Protein AF-A0A367LVX8-F1 (afdb_monomer_lite)

Structure (mmCIF, N/CA/C/O backbone):
data_AF-A0A367LVX8-F1
#
_entry.id   AF-A0A367LVX8-F1
#
loop_
_atom_site.group_PDB
_atom_site.id
_atom_site.type_symbol
_atom_site.label_atom_id
_atom_site.label_alt_id
_atom_site.label_comp_id
_atom_site.label_asym_id
_atom_site.label_entity_id
_atom_site.label_seq_id
_atom_site.pdbx_PDB_ins_code
_atom_site.Cartn_x
_atom_site.Cartn_y
_atom_site.Cartn_z
_atom_site.occupancy
_atom_site.B_iso_or_equiv
_atom_site.auth_seq_id
_atom_site.auth_comp_id
_atom_site.auth_asym_id
_atom_site.auth_atom_id
_atom_site.pdbx_PDB_model_num
ATOM 1 N N . CYS A 1 1 ? 41.891 -5.642 -25.400 1.00 58.78 1 CYS A N 1
ATOM 2 C CA . CYS A 1 1 ? 41.069 -6.396 -26.370 1.00 58.78 1 CYS A CA 1
ATOM 3 C C . CYS A 1 1 ? 39.746 -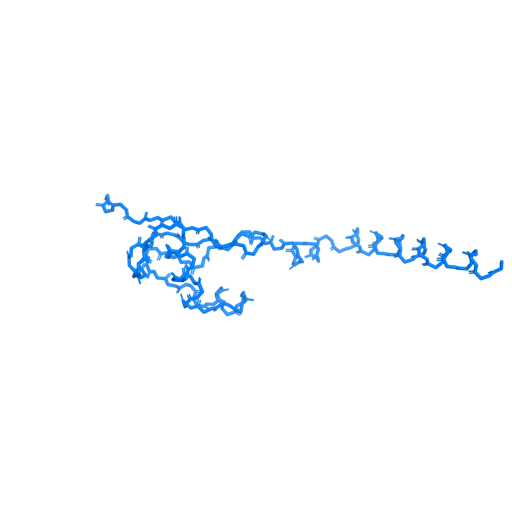6.899 -25.773 1.00 58.78 1 CYS A C 1
ATOM 5 O O . CYS A 1 1 ? 38.710 -6.458 -26.244 1.00 58.78 1 CYS A O 1
ATOM 7 N N . ILE A 1 2 ? 39.722 -7.752 -24.731 1.00 61.28 2 ILE A N 1
ATOM 8 C CA . ILE A 1 2 ? 38.455 -8.139 -24.051 1.00 61.28 2 ILE A CA 1
ATOM 9 C C . ILE A 1 2 ? 37.841 -6.976 -23.254 1.00 61.28 2 ILE A C 1
ATOM 11 O O . ILE A 1 2 ? 36.637 -6.752 -23.315 1.00 61.28 2 ILE A O 1
ATOM 15 N N . ARG A 1 3 ? 38.682 -6.195 -22.565 1.00 65.62 3 ARG A N 1
ATOM 16 C CA . ARG A 1 3 ? 38.263 -5.066 -21.720 1.00 65.62 3 ARG A CA 1
ATOM 17 C C . ARG A 1 3 ? 37.498 -3.981 -22.489 1.00 65.62 3 ARG A C 1
ATOM 19 O O . ARG A 1 3 ? 36.530 -3.438 -21.976 1.00 65.62 3 ARG A O 1
ATOM 26 N N . ASP A 1 4 ? 37.886 -3.735 -23.737 1.00 74.25 4 ASP A N 1
ATOM 27 C CA . ASP A 1 4 ? 37.324 -2.664 -24.570 1.00 74.25 4 ASP A CA 1
ATOM 28 C C . ASP A 1 4 ? 35.938 -3.043 -25.123 1.00 74.25 4 ASP A C 1
ATOM 30 O O . ASP A 1 4 ? 35.058 -2.196 -25.241 1.00 74.25 4 ASP A O 1
ATOM 34 N N . ARG A 1 5 ? 35.701 -4.341 -25.381 1.00 78.56 5 ARG A N 1
ATOM 35 C CA . ARG A 1 5 ? 34.396 -4.846 -25.839 1.00 78.56 5 ARG A CA 1
ATOM 36 C C . ARG A 1 5 ? 33.325 -4.728 -24.761 1.00 78.56 5 ARG A C 1
ATOM 38 O O . ARG A 1 5 ? 32.211 -4.347 -25.090 1.00 78.56 5 ARG A O 1
ATOM 45 N N . VAL A 1 6 ? 33.678 -4.999 -23.501 1.00 85.38 6 VAL A N 1
ATOM 46 C CA . VAL A 1 6 ? 32.749 -4.921 -22.360 1.00 85.38 6 VAL A CA 1
ATOM 47 C C . VAL A 1 6 ? 32.237 -3.494 -22.170 1.00 85.38 6 VAL A C 1
ATOM 49 O O . VAL A 1 6 ? 31.033 -3.293 -22.019 1.00 85.38 6 VAL A O 1
ATOM 52 N N . ILE A 1 7 ? 33.138 -2.510 -22.247 1.00 85.19 7 ILE A N 1
ATOM 53 C CA . ILE A 1 7 ? 32.797 -1.088 -22.105 1.00 85.19 7 ILE A CA 1
ATOM 54 C C . ILE A 1 7 ? 31.828 -0.665 -23.213 1.00 85.19 7 ILE A C 1
ATOM 56 O O . ILE A 1 7 ? 30.804 -0.054 -22.929 1.00 85.19 7 ILE A O 1
ATOM 60 N N . ILE A 1 8 ? 32.100 -1.051 -24.463 1.00 87.88 8 ILE A N 1
ATOM 61 C CA . ILE A 1 8 ? 31.230 -0.721 -25.600 1.00 87.88 8 ILE A CA 1
ATOM 62 C C . ILE A 1 8 ? 29.857 -1.386 -25.451 1.00 87.88 8 ILE A C 1
ATOM 64 O O . ILE A 1 8 ? 28.843 -0.722 -25.645 1.00 87.88 8 ILE A O 1
ATOM 68 N N . THR A 1 9 ? 29.794 -2.667 -25.069 1.00 86.44 9 THR A N 1
ATOM 69 C CA . THR A 1 9 ? 28.505 -3.345 -24.855 1.00 86.44 9 THR A CA 1
ATOM 70 C C . THR A 1 9 ? 27.694 -2.725 -23.723 1.00 86.44 9 THR A C 1
ATOM 72 O O . THR A 1 9 ? 26.487 -2.579 -23.880 1.00 86.44 9 THR A O 1
ATOM 75 N N . LEU A 1 10 ? 28.330 -2.316 -22.620 1.00 87.38 10 LEU A N 1
ATOM 76 C CA . LEU A 1 10 ? 27.641 -1.643 -21.516 1.00 87.38 10 LEU A CA 1
ATOM 77 C C . LEU A 1 10 ? 27.092 -0.284 -21.953 1.00 87.38 10 LEU A C 1
ATOM 79 O O . LEU A 1 10 ? 25.912 -0.029 -21.758 1.00 87.38 10 LEU A O 1
ATOM 83 N N . ILE A 1 11 ? 27.899 0.531 -22.640 1.00 90.12 11 ILE A N 1
ATOM 84 C CA . ILE A 1 11 ? 27.460 1.838 -23.150 1.00 90.12 11 ILE A CA 1
ATOM 85 C C . ILE A 1 11 ? 26.278 1.682 -24.114 1.00 90.12 11 ILE A C 1
ATOM 87 O O . ILE A 1 11 ? 25.318 2.443 -24.040 1.00 90.12 11 ILE A O 1
ATOM 91 N N . VAL A 1 12 ? 26.313 0.689 -25.007 1.00 92.00 12 VAL A N 1
ATOM 92 C CA . VAL A 1 12 ? 25.206 0.431 -25.942 1.00 92.00 12 VAL A CA 1
ATOM 93 C C . VAL A 1 12 ? 23.938 -0.004 -25.204 1.00 92.00 12 VAL A C 1
ATOM 95 O O . VAL A 1 12 ? 22.851 0.443 -25.567 1.00 92.00 12 VAL A O 1
ATOM 98 N N . ILE A 1 13 ? 24.059 -0.838 -24.166 1.00 89.44 13 ILE A N 1
ATOM 99 C CA . ILE A 1 13 ? 22.922 -1.257 -23.336 1.00 89.44 13 ILE A CA 1
ATOM 100 C C . ILE A 1 13 ? 22.352 -0.068 -22.562 1.00 89.44 13 ILE A C 1
ATOM 102 O O . ILE A 1 13 ? 21.143 0.139 -22.605 1.00 89.44 13 ILE A O 1
ATOM 106 N N . ASP A 1 14 ? 23.194 0.736 -21.912 1.00 85.25 14 ASP A N 1
ATOM 107 C CA . ASP A 1 14 ? 22.761 1.902 -21.140 1.00 85.25 14 ASP A CA 1
ATOM 108 C C . ASP A 1 14 ? 22.060 2.929 -22.031 1.00 85.25 14 ASP A C 1
ATOM 110 O O . ASP A 1 14 ? 20.935 3.335 -21.742 1.00 85.25 14 ASP A O 1
ATOM 114 N N . VAL A 1 15 ? 22.664 3.289 -23.168 1.00 88.75 15 VAL A N 1
ATOM 115 C CA . VAL A 1 15 ? 22.058 4.223 -24.129 1.00 88.75 15 VAL A CA 1
ATOM 116 C C . VAL A 1 15 ? 20.773 3.639 -24.720 1.00 88.75 15 VAL A C 1
ATOM 118 O O . VAL A 1 15 ? 19.778 4.352 -24.859 1.00 88.75 15 VAL A O 1
ATOM 121 N N . GLY A 1 16 ? 20.755 2.340 -25.029 1.00 87.69 16 GLY A N 1
ATOM 122 C CA . GLY A 1 16 ? 19.565 1.642 -25.511 1.00 87.69 16 GLY A CA 1
ATOM 123 C C . GLY A 1 16 ? 18.417 1.676 -24.500 1.00 87.69 16 GLY A C 1
ATOM 124 O O . GLY A 1 16 ? 17.290 2.020 -24.860 1.00 87.69 16 GLY A O 1
ATOM 125 N N . LEU A 1 17 ? 18.704 1.392 -23.227 1.00 81.50 17 LEU A N 1
ATOM 126 C CA . LEU A 1 17 ? 17.742 1.475 -22.128 1.00 81.50 17 LEU A CA 1
ATOM 127 C C . LEU A 1 17 ? 17.260 2.914 -21.913 1.00 81.50 17 LEU A C 1
ATOM 129 O O . LEU A 1 17 ? 16.061 3.128 -21.746 1.00 81.50 17 LEU A O 1
ATOM 133 N N . SER A 1 18 ? 18.150 3.909 -21.974 1.00 78.62 18 SER A N 1
ATOM 134 C CA . SER A 1 18 ? 17.783 5.326 -21.865 1.00 78.62 18 SER A CA 1
ATOM 135 C C . SER A 1 18 ? 16.828 5.769 -22.977 1.00 78.62 18 SER A C 1
ATOM 137 O O . SER A 1 18 ? 15.820 6.418 -22.701 1.00 78.62 18 SER A O 1
ATOM 139 N N . LEU A 1 19 ? 17.096 5.392 -24.230 1.00 83.88 19 LEU A N 1
ATOM 140 C CA . LEU A 1 19 ? 16.223 5.723 -25.361 1.00 83.88 19 LEU A CA 1
ATOM 141 C C . LEU A 1 19 ? 14.881 4.982 -25.292 1.00 83.88 19 LEU A C 1
ATOM 143 O O . LEU A 1 19 ? 13.844 5.541 -25.655 1.00 83.88 19 LEU A O 1
ATOM 147 N N . LEU A 1 20 ? 14.883 3.741 -24.799 1.00 79.00 20 LEU A N 1
ATOM 148 C CA . LEU A 1 20 ? 13.664 2.961 -24.605 1.00 79.00 20 LEU A CA 1
ATOM 149 C C . LEU A 1 20 ? 12.758 3.580 -23.529 1.00 79.00 20 LEU A C 1
ATOM 151 O O . LEU A 1 20 ? 11.551 3.690 -23.752 1.00 79.00 20 LEU A O 1
ATOM 155 N N . LYS A 1 21 ? 13.339 4.049 -22.416 1.00 68.44 21 LYS A N 1
ATOM 156 C CA . LYS A 1 21 ? 12.620 4.787 -21.362 1.00 68.44 21 LYS A CA 1
ATOM 157 C C . LYS A 1 21 ? 11.985 6.071 -21.898 1.00 68.44 21 LYS A C 1
ATOM 159 O O . LYS A 1 21 ? 10.792 6.290 -21.712 1.00 68.44 21 LYS A O 1
ATOM 164 N N . LEU A 1 22 ? 12.736 6.861 -22.672 1.00 71.12 22 LEU A N 1
ATOM 165 C CA . LEU A 1 22 ? 12.229 8.094 -23.296 1.00 71.12 22 LEU A CA 1
ATOM 166 C C . LEU A 1 22 ? 11.066 7.845 -24.271 1.00 71.12 22 LEU A C 1
ATOM 168 O O . LEU A 1 22 ? 10.175 8.683 -24.401 1.00 71.12 22 LEU A O 1
ATOM 172 N N . ARG A 1 23 ? 11.055 6.697 -24.959 1.00 76.25 23 ARG A N 1
ATOM 173 C CA . ARG A 1 23 ? 10.000 6.337 -25.919 1.00 76.25 23 ARG A CA 1
ATOM 174 C C . ARG A 1 23 ? 8.724 5.825 -25.248 1.00 76.25 23 ARG A C 1
ATOM 176 O O . ARG A 1 23 ? 7.647 5.930 -25.835 1.00 76.25 23 ARG A O 1
ATOM 183 N N . HIS A 1 24 ? 8.824 5.300 -24.028 1.00 70.06 24 HIS A N 1
ATOM 184 C CA . HIS A 1 24 ? 7.692 4.766 -23.277 1.00 70.06 24 HIS A CA 1
ATOM 185 C C . HIS A 1 24 ? 7.644 5.306 -21.835 1.00 70.06 24 HIS A C 1
ATOM 187 O O . HIS A 1 24 ? 7.772 4.535 -20.889 1.00 70.06 24 HIS A O 1
ATOM 193 N N . PRO A 1 25 ? 7.335 6.597 -21.620 1.00 61.72 25 PRO A N 1
ATOM 194 C CA . PRO A 1 25 ? 7.191 7.160 -20.269 1.00 61.72 25 PRO A CA 1
ATOM 195 C C . PRO A 1 25 ? 6.079 6.485 -19.442 1.00 61.72 25 PRO A C 1
ATOM 197 O O . PRO A 1 25 ? 6.104 6.500 -18.216 1.00 61.72 25 PRO A O 1
ATOM 200 N N . LYS A 1 26 ? 5.112 5.834 -20.106 1.00 54.28 26 LYS A N 1
ATOM 201 C CA . LYS A 1 26 ? 4.083 5.008 -19.450 1.00 54.28 26 LYS A CA 1
ATOM 202 C C . LYS A 1 26 ? 4.634 3.698 -18.876 1.00 54.28 26 LYS A C 1
ATOM 204 O O . LYS A 1 26 ? 4.043 3.173 -17.942 1.00 54.28 26 LYS A O 1
ATOM 209 N N . LEU A 1 27 ? 5.731 3.170 -19.428 1.00 55.75 27 LEU A N 1
ATOM 210 C CA . LEU A 1 27 ? 6.431 2.010 -18.871 1.00 55.75 27 LEU A CA 1
ATOM 211 C C . LEU A 1 27 ? 7.122 2.399 -17.565 1.00 55.75 27 LEU A C 1
ATOM 213 O O . LEU A 1 27 ? 7.002 1.645 -16.612 1.00 55.75 27 LEU A O 1
ATOM 217 N N . ASP A 1 28 ? 7.714 3.593 -17.466 1.00 53.97 28 ASP A N 1
ATOM 218 C CA . ASP A 1 28 ? 8.218 4.102 -16.181 1.00 53.97 28 ASP A CA 1
ATOM 219 C C . ASP A 1 28 ? 7.088 4.231 -15.151 1.00 53.97 28 ASP A C 1
ATOM 221 O O . ASP A 1 28 ? 7.265 3.826 -14.015 1.00 53.97 28 ASP A O 1
ATOM 225 N N . THR A 1 29 ? 5.882 4.673 -15.524 1.00 56.34 29 THR A N 1
ATOM 226 C CA . THR A 1 29 ? 4.757 4.741 -14.564 1.00 56.34 29 THR A CA 1
ATOM 227 C C . THR A 1 29 ? 4.234 3.361 -14.146 1.00 56.34 29 THR A C 1
ATOM 229 O O . THR A 1 29 ? 3.762 3.193 -13.023 1.00 56.34 29 THR A O 1
ATOM 232 N N . LEU A 1 30 ? 4.314 2.372 -15.041 1.00 53.72 30 LEU A N 1
ATOM 233 C CA . LEU A 1 30 ? 3.950 0.981 -14.758 1.00 53.72 30 LEU A CA 1
ATOM 234 C C . LEU A 1 30 ? 5.018 0.272 -13.904 1.00 53.72 30 LEU A C 1
ATOM 236 O O . LEU A 1 30 ? 4.682 -0.621 -13.134 1.00 53.72 30 LEU A O 1
ATOM 240 N N . ILE A 1 31 ? 6.290 0.664 -14.055 1.00 53.78 31 ILE A N 1
ATOM 241 C CA . ILE A 1 31 ? 7.455 0.092 -13.363 1.00 53.78 31 ILE A CA 1
ATOM 242 C C . ILE A 1 31 ? 7.703 0.782 -12.009 1.00 53.78 31 ILE A C 1
ATOM 244 O O . ILE A 1 31 ? 8.054 0.109 -11.047 1.00 53.78 31 ILE A O 1
ATOM 248 N N . GLU A 1 32 ? 7.502 2.098 -11.907 1.00 58.34 32 GLU A N 1
ATOM 249 C CA . GLU A 1 32 ? 7.649 2.881 -10.667 1.00 58.34 32 GLU A CA 1
ATOM 250 C C . GLU A 1 32 ? 6.379 2.883 -9.803 1.00 58.34 32 GLU A C 1
ATOM 252 O O . GLU A 1 32 ? 6.436 3.260 -8.634 1.00 58.34 32 GLU A O 1
ATOM 257 N N . GLY A 1 33 ? 5.236 2.469 -10.359 1.00 62.22 33 GLY A N 1
ATOM 258 C CA . GLY A 1 33 ? 3.945 2.459 -9.678 1.00 62.22 33 GLY A CA 1
ATOM 259 C C . GLY A 1 33 ? 3.368 3.862 -9.433 1.00 62.22 33 GLY A C 1
ATOM 260 O O . GLY A 1 33 ? 4.071 4.865 -9.291 1.00 62.22 33 GLY A O 1
ATOM 261 N N . SER A 1 34 ? 2.040 3.956 -9.372 1.00 77.25 34 SER A N 1
ATOM 262 C CA . SER A 1 34 ? 1.349 5.114 -8.792 1.00 77.25 34 SER A CA 1
ATOM 263 C C . SER A 1 34 ? 0.910 4.753 -7.376 1.00 77.25 34 SER A C 1
ATOM 265 O O . SER A 1 34 ? 0.485 3.609 -7.179 1.00 77.25 34 SER A O 1
ATOM 267 N N . PRO A 1 35 ? 0.944 5.693 -6.406 1.00 89.38 35 PRO A N 1
ATOM 268 C CA . PRO A 1 35 ? 0.268 5.468 -5.140 1.00 89.38 35 PRO A CA 1
ATOM 269 C C . PRO A 1 35 ? -1.181 5.062 -5.417 1.00 89.38 35 PRO A C 1
ATOM 271 O O . PRO A 1 35 ? -1.880 5.717 -6.198 1.00 89.38 35 PRO A O 1
ATOM 274 N N . THR A 1 36 ? -1.592 3.935 -4.846 1.00 92.88 36 THR A N 1
ATOM 275 C CA . THR A 1 36 ? -2.862 3.282 -5.159 1.00 92.88 36 THR A CA 1
ATOM 276 C C . THR A 1 36 ? -3.630 3.047 -3.872 1.00 92.88 36 THR A C 1
ATOM 278 O O . THR A 1 36 ? -3.152 2.360 -2.975 1.00 92.88 36 THR A O 1
ATOM 281 N N . LEU A 1 37 ? -4.833 3.610 -3.774 1.00 96.38 37 LEU A N 1
ATOM 282 C CA . LEU A 1 37 ? -5.730 3.333 -2.657 1.00 96.38 37 LEU A CA 1
ATOM 283 C C . LEU A 1 37 ? -6.183 1.870 -2.728 1.00 96.38 37 LEU A C 1
ATOM 285 O O . LEU A 1 37 ? -6.759 1.463 -3.733 1.00 96.38 37 LEU A O 1
ATOM 289 N N . ILE A 1 38 ? -5.930 1.090 -1.681 1.00 97.69 38 ILE A N 1
ATOM 290 C CA . ILE A 1 38 ? -6.253 -0.345 -1.618 1.00 97.69 38 ILE A CA 1
ATOM 291 C C . ILE A 1 38 ? -7.265 -0.690 -0.517 1.00 97.69 38 ILE A C 1
ATOM 293 O O . ILE A 1 38 ? -7.884 -1.749 -0.587 1.00 97.69 38 ILE A O 1
ATOM 297 N N . VAL A 1 39 ? -7.497 0.206 0.449 1.00 98.25 39 VAL A N 1
ATOM 298 C CA . VAL A 1 39 ? -8.597 0.119 1.429 1.00 98.25 39 VAL A CA 1
ATOM 299 C C . VAL A 1 39 ? -9.248 1.484 1.580 1.00 98.25 39 VAL A C 1
ATOM 301 O O . VAL A 1 39 ? -8.546 2.490 1.668 1.00 98.25 39 VAL A O 1
ATOM 304 N N . GLU A 1 40 ? -10.574 1.497 1.654 1.00 97.81 40 GLU A N 1
AT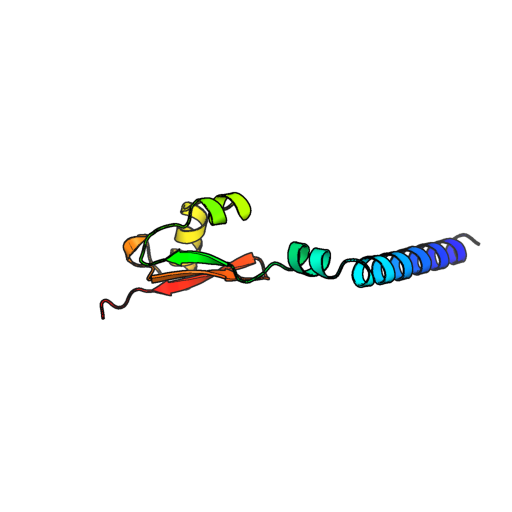OM 305 C CA . GLU A 1 40 ? -11.390 2.682 1.907 1.00 97.81 40 GLU A CA 1
ATOM 306 C C . GLU A 1 40 ? -12.449 2.363 2.974 1.00 97.81 40 GLU A C 1
ATOM 308 O O . GLU A 1 40 ? -13.257 1.455 2.797 1.00 97.81 40 GLU A O 1
ATOM 313 N N . TYR A 1 41 ? -12.423 3.081 4.099 1.00 97.25 41 TYR A N 1
ATOM 314 C CA . TYR A 1 41 ? -13.319 2.927 5.255 1.00 97.25 41 TYR A CA 1
ATOM 315 C C . TYR A 1 41 ? -13.522 1.465 5.681 1.00 97.25 41 TYR A C 1
ATOM 317 O O . TYR A 1 41 ? -14.643 0.955 5.738 1.00 97.25 41 TYR A O 1
ATOM 325 N N . GLY A 1 42 ? -12.414 0.761 5.913 1.00 96.88 42 GLY A N 1
ATOM 326 C CA . GLY A 1 42 ? -12.405 -0.648 6.297 1.00 96.88 42 GLY A CA 1
ATOM 327 C C . GLY A 1 42 ? -12.837 -1.624 5.202 1.00 96.88 42 GLY A C 1
ATOM 328 O O . GLY A 1 42 ? -13.008 -2.808 5.483 1.00 96.88 42 GLY A O 1
ATOM 329 N N . ARG A 1 43 ? -13.019 -1.172 3.954 1.00 97.94 43 ARG A N 1
ATOM 330 C CA . ARG A 1 43 ? -13.375 -2.027 2.815 1.00 97.94 43 ARG A CA 1
ATOM 331 C C . ARG A 1 43 ? -12.178 -2.217 1.881 1.00 97.94 43 ARG A C 1
ATOM 333 O O . ARG A 1 43 ? -11.745 -1.252 1.245 1.00 97.94 43 ARG A O 1
ATOM 340 N N . PRO A 1 44 ? -11.652 -3.446 1.751 1.00 97.62 44 PRO A N 1
ATOM 341 C CA . PRO A 1 44 ? -10.594 -3.748 0.797 1.00 97.62 44 PRO A CA 1
ATOM 342 C C . PRO A 1 44 ? -11.074 -3.619 -0.650 1.00 97.62 44 PRO A C 1
ATOM 344 O O . PRO A 1 44 ? -12.102 -4.174 -1.050 1.00 97.62 44 PRO A O 1
ATOM 347 N N . LEU A 1 45 ? -10.300 -2.919 -1.474 1.00 97.38 45 LEU A N 1
ATOM 348 C CA . LEU A 1 45 ? -10.584 -2.701 -2.890 1.00 97.38 45 LEU A CA 1
ATOM 349 C C . LEU A 1 45 ? -10.002 -3.864 -3.702 1.00 97.38 45 LEU A C 1
ATOM 351 O O . LEU A 1 45 ? -8.908 -3.781 -4.256 1.00 97.38 45 LEU A O 1
ATOM 355 N N . HIS A 1 46 ? -10.757 -4.961 -3.769 1.00 96.38 46 HIS A N 1
ATOM 356 C CA . HIS A 1 46 ? -10.304 -6.265 -4.266 1.00 96.38 46 HIS A CA 1
ATOM 357 C C . HIS A 1 46 ? -9.701 -6.229 -5.678 1.00 96.38 46 HIS A C 1
ATOM 359 O O . HIS A 1 46 ? -8.707 -6.901 -5.932 1.00 96.38 46 HIS A O 1
ATOM 365 N N . ALA A 1 47 ? -10.254 -5.418 -6.586 1.00 92.50 47 ALA A N 1
ATOM 366 C CA . ALA A 1 47 ? -9.698 -5.258 -7.932 1.00 92.50 47 ALA A CA 1
ATOM 367 C C . ALA A 1 47 ? -8.257 -4.717 -7.895 1.00 92.50 47 ALA A C 1
ATOM 369 O O . ALA A 1 47 ? -7.374 -5.252 -8.556 1.00 92.50 47 ALA A O 1
ATOM 370 N N . ARG A 1 48 ? -8.000 -3.715 -7.046 1.00 93.38 48 ARG A N 1
ATOM 371 C CA . ARG A 1 48 ? -6.674 -3.099 -6.893 1.00 93.38 48 ARG A CA 1
ATOM 372 C C . ARG A 1 48 ? -5.701 -4.004 -6.149 1.00 93.38 48 ARG A C 1
ATOM 374 O O . ARG A 1 48 ? -4.521 -4.028 -6.476 1.00 93.38 48 ARG A O 1
ATOM 381 N N . LEU A 1 49 ? -6.196 -4.785 -5.190 1.00 94.62 49 LEU A N 1
ATOM 382 C CA . LEU A 1 49 ? -5.402 -5.825 -4.537 1.00 94.62 49 LEU A CA 1
ATOM 383 C C . LEU A 1 49 ? -4.978 -6.915 -5.524 1.00 94.62 49 LEU A C 1
ATOM 385 O O . LEU A 1 49 ? -3.810 -7.290 -5.544 1.00 94.62 49 LEU A O 1
ATOM 389 N N . ALA A 1 50 ? -5.884 -7.360 -6.399 1.00 92.31 50 ALA A N 1
ATOM 390 C CA . ALA A 1 50 ? -5.567 -8.330 -7.442 1.00 92.31 50 ALA A CA 1
ATOM 391 C C . ALA A 1 50 ? -4.533 -7.786 -8.444 1.00 92.31 50 ALA A C 1
ATOM 393 O O . ALA A 1 50 ? -3.575 -8.485 -8.772 1.00 92.31 50 ALA A O 1
ATOM 394 N N . GLU A 1 51 ? -4.682 -6.530 -8.880 1.00 89.38 51 GLU A N 1
ATOM 395 C CA . GLU A 1 51 ? -3.707 -5.843 -9.741 1.00 89.38 51 GLU A CA 1
ATOM 396 C C . GLU A 1 51 ? -2.325 -5.740 -9.076 1.00 89.38 51 GLU A C 1
ATOM 398 O O . GLU A 1 51 ? -1.307 -6.010 -9.714 1.00 89.38 51 GLU A O 1
ATOM 403 N N . ALA A 1 52 ? -2.293 -5.422 -7.778 1.00 89.81 52 ALA A N 1
ATOM 404 C CA . ALA A 1 52 ? -1.073 -5.330 -6.981 1.00 89.81 52 ALA A CA 1
ATOM 405 C C . ALA A 1 52 ? -0.531 -6.689 -6.499 1.00 89.81 52 ALA A C 1
ATOM 407 O O . ALA A 1 52 ? 0.538 -6.734 -5.893 1.00 89.81 52 ALA A O 1
ATOM 408 N N . ARG A 1 53 ? -1.245 -7.795 -6.758 1.00 93.50 53 ARG A N 1
ATOM 409 C CA . ARG A 1 53 ? -0.946 -9.142 -6.233 1.00 93.50 53 ARG A CA 1
ATOM 410 C C . ARG A 1 53 ? -0.824 -9.183 -4.704 1.00 93.50 53 ARG A C 1
ATOM 412 O O . ARG A 1 53 ? -0.026 -9.947 -4.167 1.00 93.50 53 ARG A O 1
ATOM 419 N N . LEU A 1 54 ? -1.624 -8.368 -4.027 1.00 94.62 54 LEU A N 1
ATOM 420 C CA . LEU A 1 54 ? -1.711 -8.292 -2.575 1.00 94.62 54 LEU A CA 1
ATOM 421 C C . LEU A 1 54 ? -2.963 -9.009 -2.074 1.00 94.62 54 LEU A C 1
ATOM 423 O O . LEU A 1 54 ? -3.978 -9.115 -2.764 1.00 94.62 54 LEU A O 1
ATOM 427 N N . ARG A 1 55 ? -2.888 -9.475 -0.835 1.00 97.38 55 ARG A N 1
ATOM 428 C CA . ARG A 1 55 ? -3.976 -10.075 -0.069 1.00 97.38 55 ARG A CA 1
ATOM 429 C C . ARG A 1 55 ? -4.305 -9.177 1.119 1.00 97.38 55 ARG A C 1
ATOM 431 O O . ARG A 1 55 ? -3.501 -8.350 1.541 1.00 97.38 55 ARG A O 1
ATOM 438 N N 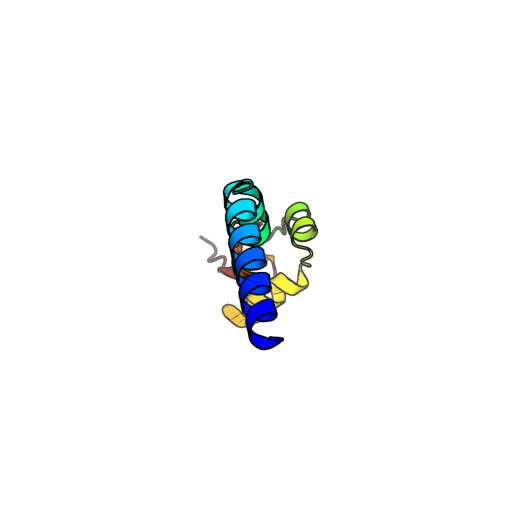. GLU A 1 56 ? -5.487 -9.358 1.698 1.00 97.81 56 GLU A N 1
ATOM 439 C CA . GLU A 1 56 ? -5.896 -8.598 2.888 1.00 97.81 56 GLU A CA 1
ATOM 440 C C . G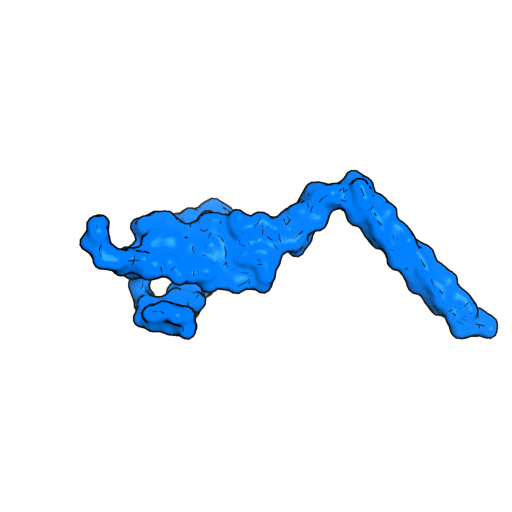LU A 1 56 ? -4.947 -8.805 4.078 1.00 97.81 56 GLU A C 1
ATOM 442 O O . GLU A 1 56 ? -4.716 -7.886 4.859 1.00 97.81 56 GLU A O 1
ATOM 447 N N . GLU A 1 57 ? -4.334 -9.987 4.183 1.00 98.00 57 GLU A N 1
ATOM 448 C CA . GLU A 1 57 ? -3.309 -10.289 5.187 1.00 98.00 57 GLU A CA 1
ATOM 449 C C . GLU A 1 57 ? -2.066 -9.395 5.073 1.00 98.00 57 GLU A C 1
ATOM 451 O O . GLU A 1 57 ? -1.491 -9.050 6.102 1.00 98.00 57 GLU A O 1
ATOM 456 N N . ASP A 1 58 ? -1.696 -8.955 3.865 1.00 97.62 58 ASP A N 1
ATOM 457 C CA . ASP A 1 58 ? -0.557 -8.054 3.654 1.00 97.62 58 ASP A CA 1
ATOM 458 C C . ASP A 1 58 ? -0.876 -6.649 4.197 1.00 97.62 58 ASP A C 1
ATOM 460 O O . ASP A 1 58 ? -0.033 -5.998 4.817 1.00 97.62 58 ASP A O 1
ATOM 464 N N . ILE A 1 59 ? -2.130 -6.205 4.041 1.00 98.12 59 ILE A N 1
ATOM 465 C CA . ILE A 1 59 ? -2.618 -4.952 4.630 1.00 98.12 59 ILE A CA 1
ATOM 466 C C . ILE A 1 59 ? -2.622 -5.049 6.156 1.00 98.12 59 ILE A C 1
ATOM 468 O O . ILE A 1 59 ? -2.122 -4.149 6.830 1.00 98.12 59 ILE A O 1
ATOM 472 N N . LEU A 1 60 ? -3.188 -6.12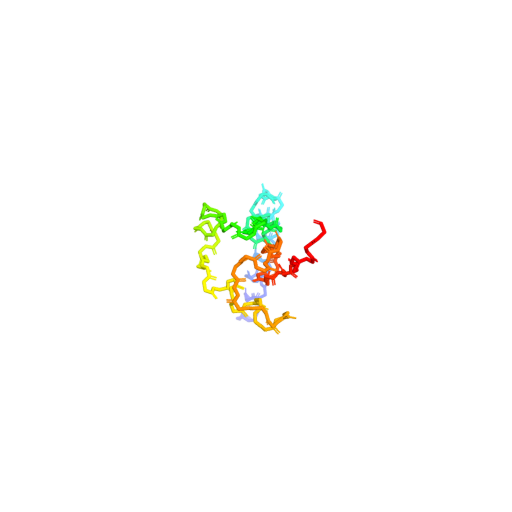6 6.709 1.00 98.31 60 LEU A N 1
ATOM 473 C CA . LEU A 1 60 ? -3.269 -6.315 8.158 1.00 98.31 60 LEU A CA 1
ATOM 474 C C . LEU A 1 60 ? -1.882 -6.460 8.788 1.00 98.31 60 LEU A C 1
ATOM 476 O O . LEU A 1 60 ? -1.667 -5.961 9.889 1.00 98.31 60 LEU A O 1
ATOM 480 N N . LEU A 1 61 ? -0.928 -7.086 8.095 1.00 98.25 61 LEU A N 1
ATOM 481 C CA . LEU A 1 61 ? 0.467 -7.129 8.524 1.00 98.25 61 LEU A CA 1
ATOM 482 C C . LEU A 1 61 ? 1.047 -5.713 8.629 1.00 98.25 61 LEU A C 1
ATOM 484 O O . LEU A 1 61 ? 1.518 -5.331 9.699 1.00 98.25 61 LEU A O 1
ATOM 488 N N . ALA A 1 62 ? 0.929 -4.905 7.571 1.00 97.88 62 ALA A N 1
ATOM 489 C CA . ALA A 1 62 ? 1.401 -3.521 7.585 1.00 97.88 62 ALA A CA 1
ATOM 490 C C . ALA A 1 62 ? 0.707 -2.675 8.668 1.00 97.88 62 ALA A C 1
ATOM 492 O O . ALA A 1 62 ? 1.341 -1.847 9.325 1.00 97.88 62 ALA A O 1
ATOM 493 N N . ALA A 1 63 ? -0.589 -2.897 8.895 1.00 98.00 63 ALA A N 1
ATOM 494 C CA . ALA A 1 63 ? -1.363 -2.215 9.926 1.00 98.00 63 ALA A CA 1
ATOM 495 C C . ALA A 1 63 ? -0.894 -2.566 11.344 1.00 98.00 63 ALA A C 1
ATOM 497 O O . ALA A 1 63 ? -0.779 -1.668 12.183 1.00 98.00 63 ALA A O 1
ATOM 498 N N . ARG A 1 64 ? -0.543 -3.831 11.601 1.00 97.94 64 ARG A N 1
ATOM 499 C CA . ARG A 1 64 ? 0.057 -4.261 12.873 1.00 97.94 64 ARG A CA 1
ATOM 500 C C . ARG A 1 64 ? 1.442 -3.661 13.069 1.00 97.94 64 ARG A C 1
ATOM 502 O O . ARG A 1 64 ? 1.709 -3.107 14.129 1.00 97.94 64 ARG A O 1
ATOM 509 N N . GLU A 1 65 ? 2.295 -3.733 12.051 1.00 97.88 65 GLU A N 1
ATOM 510 C CA . GLU A 1 65 ? 3.683 -3.262 12.134 1.00 97.88 65 GLU A CA 1
ATOM 511 C C . GLU A 1 65 ? 3.790 -1.747 12.328 1.00 97.88 65 GLU A C 1
ATOM 513 O O . GLU A 1 65 ? 4.669 -1.278 13.047 1.00 97.88 65 GLU A O 1
ATOM 518 N N . THR A 1 66 ? 2.907 -0.972 11.693 1.00 97.25 66 THR A N 1
ATOM 519 C CA . THR A 1 66 ? 3.021 0.495 11.679 1.00 97.25 66 THR A CA 1
ATOM 520 C C . THR A 1 66 ? 2.117 1.196 12.687 1.00 97.25 66 THR A C 1
ATOM 522 O O . THR A 1 66 ? 2.500 2.244 13.201 1.00 97.25 66 THR A O 1
ATOM 525 N N . GLN A 1 67 ? 0.925 0.655 12.960 1.00 96.94 67 GLN A N 1
ATOM 526 C CA . GLN A 1 67 ? -0.104 1.307 13.782 1.00 96.94 67 GLN A CA 1
ATOM 527 C C . GLN A 1 67 ? -0.627 0.421 14.928 1.00 96.94 67 GLN A C 1
ATOM 529 O O . GLN A 1 67 ? -1.408 0.899 15.747 1.00 96.94 67 GLN A O 1
ATOM 534 N N . GLY A 1 68 ? -0.237 -0.858 14.997 1.00 96.88 68 GLY A N 1
ATOM 535 C CA . GLY A 1 68 ? -0.752 -1.802 15.994 1.00 96.88 68 GLY A CA 1
ATOM 536 C C . GLY A 1 68 ? -2.230 -2.171 15.811 1.00 96.88 68 GLY A C 1
ATOM 537 O O . GLY A 1 68 ? -2.893 -2.526 16.783 1.00 96.88 68 GLY A O 1
ATOM 538 N N . LEU A 1 69 ? -2.772 -2.056 14.594 1.00 97.25 69 LEU A N 1
ATOM 539 C CA . LEU A 1 69 ? -4.176 -2.372 14.298 1.00 97.25 69 LEU A CA 1
ATOM 540 C C . LEU A 1 69 ? -4.326 -3.829 13.856 1.00 97.25 69 LEU A C 1
ATOM 542 O O . LEU A 1 69 ? -3.542 -4.315 13.045 1.00 97.25 69 LEU A O 1
ATOM 546 N N . GLU A 1 70 ? -5.359 -4.516 14.343 1.00 96.69 70 GLU A N 1
ATOM 547 C CA . GLU A 1 70 ? -5.570 -5.943 14.054 1.00 96.69 70 GLU A CA 1
ATOM 548 C C . GLU A 1 70 ? -6.751 -6.216 13.128 1.00 96.69 70 GLU A C 1
ATOM 550 O O . GLU A 1 70 ? -6.821 -7.297 12.539 1.00 96.69 70 GLU A O 1
ATOM 555 N N . ARG A 1 71 ? -7.672 -5.256 12.998 1.00 97.25 71 ARG A N 1
ATOM 556 C CA . ARG A 1 71 ? -8.907 -5.415 12.231 1.00 97.25 71 ARG A CA 1
ATOM 557 C C . ARG A 1 71 ? -9.000 -4.406 11.100 1.00 97.25 71 ARG A C 1
ATOM 559 O O . ARG A 1 71 ? -8.592 -3.253 11.249 1.00 97.25 71 ARG A O 1
ATOM 566 N N . MET A 1 72 ? -9.598 -4.835 9.991 1.00 97.44 72 MET A N 1
ATOM 567 C CA . MET A 1 72 ? -9.746 -4.008 8.796 1.00 97.44 72 MET A CA 1
ATOM 568 C C . MET A 1 72 ? -10.622 -2.780 9.066 1.00 97.44 72 MET A C 1
ATOM 570 O O . MET A 1 72 ? -10.302 -1.691 8.603 1.00 97.44 72 MET A O 1
ATOM 574 N N . GLU A 1 73 ? -11.669 -2.914 9.888 1.00 96.81 73 GLU A N 1
ATOM 575 C CA . GLU A 1 73 ? -12.578 -1.804 10.230 1.00 96.81 73 GLU A CA 1
ATOM 576 C C . GLU A 1 73 ? -11.881 -0.639 10.953 1.00 96.81 73 GLU A C 1
ATOM 578 O O . GLU A 1 73 ? -12.404 0.467 10.979 1.00 96.81 73 GLU A O 1
ATOM 583 N N . GLN A 1 74 ? -10.698 -0.866 11.534 1.00 97.19 74 GLN A N 1
ATOM 584 C CA . GLN A 1 74 ? -9.906 0.181 12.189 1.00 97.19 74 GLN A CA 1
ATOM 585 C C . GLN A 1 74 ? -9.093 1.020 11.189 1.00 97.19 74 GLN A C 1
ATOM 587 O O . GLN A 1 74 ? -8.416 1.968 11.587 1.00 97.19 74 GLN A O 1
ATOM 592 N N . ILE A 1 75 ? -9.104 0.657 9.904 1.00 98.00 75 ILE A N 1
ATOM 593 C CA . ILE A 1 75 ? -8.321 1.291 8.845 1.00 98.00 75 ILE A CA 1
ATOM 594 C C . ILE A 1 75 ? -9.250 2.171 8.012 1.00 98.00 75 ILE A C 1
ATOM 596 O O . ILE A 1 75 ? -10.096 1.680 7.265 1.00 98.00 75 ILE A O 1
ATOM 600 N N . ARG A 1 76 ? -9.052 3.489 8.078 1.00 97.88 76 ARG A N 1
ATOM 601 C CA . ARG A 1 76 ? -9.784 4.440 7.235 1.00 97.88 76 ARG A CA 1
ATOM 602 C C . ARG A 1 76 ? -9.298 4.386 5.797 1.00 97.88 76 ARG A C 1
ATOM 604 O O . ARG A 1 76 ? -10.107 4.306 4.882 1.00 97.88 76 ARG A O 1
ATOM 611 N N . PHE A 1 77 ? -7.984 4.409 5.599 1.00 98.00 77 PHE A N 1
ATOM 612 C CA . PHE A 1 77 ? -7.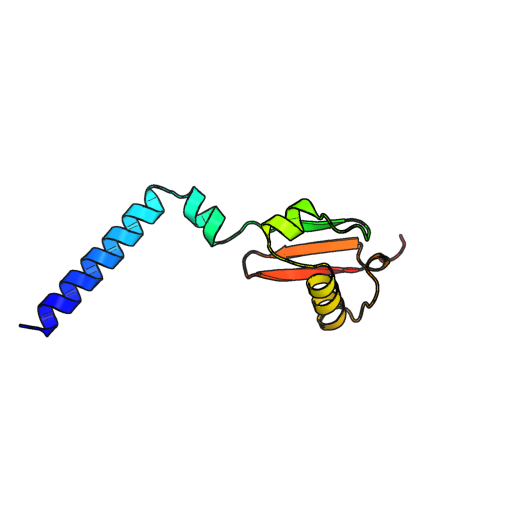381 4.283 4.278 1.00 98.00 77 PHE A CA 1
ATOM 613 C C . PHE A 1 77 ? -6.106 3.448 4.352 1.00 98.00 77 PHE A C 1
ATOM 615 O O . PHE A 1 77 ? -5.320 3.587 5.291 1.00 98.00 77 PHE A O 1
ATOM 622 N N . ALA A 1 78 ? -5.881 2.623 3.333 1.00 98.06 78 ALA A N 1
ATOM 623 C CA . ALA A 1 78 ? -4.583 2.005 3.080 1.00 98.06 78 ALA A CA 1
ATOM 624 C C . ALA A 1 78 ? -4.140 2.328 1.655 1.00 98.06 78 ALA A C 1
ATOM 626 O O . ALA A 1 78 ? -4.926 2.190 0.714 1.00 98.06 78 ALA A O 1
ATOM 627 N N . ILE A 1 79 ? -2.894 2.768 1.502 1.00 97.69 79 ILE A N 1
ATOM 628 C CA . ILE A 1 79 ? -2.332 3.232 0.231 1.00 97.69 79 ILE A CA 1
ATOM 629 C C . ILE A 1 79 ? -1.080 2.412 -0.062 1.00 97.69 79 ILE A C 1
ATOM 631 O O . ILE A 1 79 ? -0.154 2.388 0.744 1.00 97.69 79 ILE A O 1
ATOM 635 N N . LEU A 1 80 ? -1.050 1.747 -1.214 1.00 96.00 80 LEU A N 1
ATOM 636 C CA . LEU A 1 80 ? 0.159 1.138 -1.753 1.00 96.00 80 LEU A CA 1
ATOM 637 C C . LEU A 1 80 ? 1.013 2.234 -2.385 1.00 96.00 80 LEU A C 1
ATOM 639 O O . LEU A 1 80 ? 0.633 2.789 -3.412 1.00 96.00 80 LEU A O 1
ATOM 643 N N . GLU A 1 81 ? 2.144 2.548 -1.770 1.00 94.25 81 GLU A N 1
ATOM 644 C CA . GLU A 1 81 ? 3.099 3.547 -2.238 1.00 94.25 81 GLU A CA 1
ATOM 645 C C . GLU A 1 81 ? 3.949 3.026 -3.404 1.00 94.25 81 GLU A C 1
ATOM 647 O O . GLU A 1 81 ? 4.132 1.823 -3.592 1.00 94.25 81 GLU A O 1
ATOM 652 N N . LYS A 1 82 ? 4.570 3.951 -4.143 1.00 85.94 82 LYS A N 1
ATOM 653 C CA . LYS A 1 82 ? 5.482 3.641 -5.263 1.00 85.94 82 LYS A CA 1
ATOM 654 C C . LYS A 1 82 ? 6.636 2.705 -4.893 1.00 85.94 82 LYS A C 1
ATOM 656 O O . LYS A 1 82 ? 7.115 1.927 -5.705 1.00 85.94 82 LYS A O 1
ATOM 661 N N . ASN A 1 83 ? 7.098 2.786 -3.647 1.00 87.00 83 ASN A N 1
ATOM 662 C CA . ASN A 1 83 ? 8.184 1.954 -3.127 1.00 87.00 83 ASN A CA 1
ATOM 663 C C . ASN A 1 83 ? 7.714 0.560 -2.661 1.00 87.00 83 ASN A C 1
ATOM 665 O O . ASN A 1 83 ? 8.501 -0.165 -2.055 1.00 87.00 83 ASN A O 1
ATOM 669 N N . GLY A 1 84 ? 6.443 0.210 -2.888 1.00 88.69 84 GLY A N 1
ATOM 670 C CA . GLY A 1 84 ? 5.838 -1.057 -2.481 1.00 88.69 84 GLY A CA 1
ATOM 671 C C . GLY A 1 84 ? 5.420 -1.125 -1.010 1.00 88.69 84 GLY A C 1
ATOM 672 O O . GLY A 1 84 ? 4.929 -2.163 -0.575 1.00 88.69 84 GLY A O 1
ATOM 673 N N . LYS A 1 85 ? 5.597 -0.052 -0.228 1.00 94.38 85 LYS A N 1
ATOM 674 C CA . LYS A 1 85 ? 5.133 -0.006 1.166 1.00 94.38 85 LYS A CA 1
ATOM 675 C C . LYS A 1 85 ? 3.645 0.306 1.231 1.00 94.38 85 LYS A C 1
ATOM 677 O O . LYS A 1 85 ? 3.117 1.023 0.387 1.00 94.38 85 LYS A O 1
ATOM 682 N N . ILE A 1 86 ? 2.991 -0.189 2.275 1.00 97.38 86 ILE A N 1
ATOM 683 C CA . ILE A 1 86 ? 1.591 0.115 2.556 1.00 97.38 86 ILE A CA 1
ATOM 684 C C . ILE A 1 86 ? 1.542 1.176 3.657 1.00 97.38 86 ILE A C 1
ATOM 686 O O . ILE A 1 86 ? 1.936 0.925 4.795 1.00 97.38 86 ILE A O 1
ATOM 690 N N . SER A 1 87 ? 1.062 2.366 3.311 1.00 97.69 87 SER A N 1
ATOM 691 C CA . SER A 1 87 ? 0.752 3.430 4.264 1.00 97.69 87 SER A CA 1
ATOM 692 C C . SER A 1 87 ? -0.631 3.180 4.866 1.00 97.69 87 SER A C 1
ATOM 694 O O . SER A 1 87 ? -1.591 2.963 4.126 1.00 97.69 87 SER A O 1
ATOM 696 N N . ILE A 1 88 ? -0.747 3.239 6.195 1.00 98.31 88 ILE A N 1
ATOM 697 C CA . ILE A 1 88 ? -1.992 2.978 6.930 1.00 98.31 88 ILE A CA 1
ATOM 698 C C . ILE A 1 88 ? -2.453 4.255 7.628 1.00 98.31 88 ILE A C 1
ATOM 700 O O . ILE A 1 88 ? -1.696 4.873 8.375 1.00 98.31 88 ILE A O 1
ATOM 704 N N . ILE A 1 89 ? -3.709 4.633 7.401 1.00 97.62 89 ILE A N 1
ATOM 705 C CA . ILE A 1 89 ? -4.374 5.760 8.057 1.00 97.62 89 ILE A CA 1
ATOM 706 C C . ILE A 1 89 ? -5.472 5.182 8.965 1.00 97.62 89 ILE A C 1
ATOM 708 O O . ILE A 1 89 ? -6.465 4.663 8.443 1.00 97.62 89 ILE A O 1
ATOM 712 N N . PRO A 1 90 ? -5.310 5.240 10.302 1.00 97.19 90 PRO A N 1
ATOM 713 C CA . PRO A 1 90 ? -6.296 4.720 11.246 1.00 97.19 90 PRO A CA 1
ATOM 714 C C . PRO A 1 90 ? -7.621 5.477 11.190 1.00 97.19 90 PRO A C 1
ATOM 716 O O . PRO A 1 90 ? -7.650 6.685 10.932 1.00 97.19 90 PRO A O 1
ATOM 719 N N . ASP A 1 91 ? -8.705 4.780 11.507 1.00 95.38 91 ASP A N 1
ATOM 720 C CA . ASP A 1 91 ? -9.987 5.411 11.767 1.00 95.38 91 ASP A CA 1
ATOM 721 C C . ASP A 1 91 ? -10.075 5.925 13.214 1.00 95.38 91 ASP A C 1
ATOM 723 O O . ASP A 1 91 ? -9.924 5.168 14.172 1.00 95.38 91 ASP A O 1
ATOM 727 N N . ARG A 1 92 ? -10.276 7.237 13.373 1.00 88.31 92 ARG A N 1
ATOM 728 C CA . ARG A 1 92 ? -10.414 7.931 14.661 1.00 88.31 92 ARG A CA 1
ATOM 729 C C . ARG A 1 92 ? -11.862 8.065 15.154 1.00 88.31 92 ARG A C 1
ATOM 731 O O . ARG A 1 92 ? -12.037 8.534 16.275 1.00 88.31 92 ARG A O 1
ATOM 738 N N . GLY A 1 93 ? -12.860 7.613 14.387 1.00 78.31 93 GLY A N 1
ATOM 739 C CA . GLY A 1 93 ? -14.268 7.606 14.810 1.00 78.31 93 GLY A CA 1
ATOM 740 C C . GLY A 1 93 ? -14.933 8.988 14.902 1.00 78.31 93 GLY A C 1
ATOM 741 O O . GLY A 1 93 ? -15.821 9.169 15.731 1.00 78.31 93 GLY A O 1
ATOM 742 N N . ASP A 1 94 ? -14.464 9.948 14.103 1.00 62.19 94 ASP A N 1
ATOM 743 C CA . ASP A 1 94 ? -15.051 11.279 13.866 1.00 62.19 94 ASP A CA 1
ATOM 744 C C . ASP A 1 94 ? -16.376 11.241 13.087 1.00 62.19 94 ASP A C 1
ATOM 746 O O . ASP A 1 94 ? -16.531 10.378 12.192 1.00 62.19 94 ASP A O 1
#

Organism: Pseudomonas aeruginosa (NCBI:txid287)

Foldseek 3Di:
DVVVVVVVVVVCVVVVVVVVCVVCVVVVCVLLDDWAWQAAQLRGPVVVCVVLVHDVVLVQVLCCVPPNDRGSNQFRIWIQHSVRHIDTDGDPPD

pLDDT: mean 87.18, std 13.67, range [53.72, 98.31]

Sequence (94 aa):
CIRDRVIITLIVIDVGLSLLKLRHPKLDTLIEGSPTLIVEYGRPLHARLAEARLREEDILLAARETQGLERMEQIRFAILEKNGKISIIPDRGD

Radius of gyration: 20.14 Å; chains: 1; bounding box: 56×22×42 Å

InterPro domains:
  IPR007353 YetF, C-terminal domain [PF04239] (25-91)
  IPR023090 UPF0702, alpha/beta domain superfamily [G3DSA:3.30.240.20] (22-93)

Secondary structure (DSSP, 8-state):
-HHHHHHHHHHHHHHHHHHHHHH-HHHHHHHH---EEEEETTEE-HHHHHHHT--HHHHHHHHHHHH---SGGGEEEEEE-TTS-EEEEE----